Protein AF-A0A7W8QH84-F1 (afdb_monomer)

Sequence (103 aa):
MRIKKALGSLTVAVALTAGTFGAMGAAAPSAEAGLVCTASINGKTVTSVCKSFSGNSYKYVRAIASCRDGSKVYGPWVNGNTGRSKATCASGNAHAGDVQLRR

Foldseek 3Di:
DDDDDDDDDDDPPPPPPDDPPDDDDDDDDDPDQEWDWDWDFDWFKTKIQTDHGPPYPWQWKWKWFQFPVRDIFIFDIDGNHPDMTMTGDPDGTGPDMDMDTDD

Nearest PDB structures (foldseek):
  1orq-assembly1_B  TM=4.956E-01  e=5.788E-01  Mus musculus
  7ki6-assembly1_H  TM=4.599E-01  e=3.927E-01  Mus musculus
  3w2d-assembly1_H  TM=4.543E-01  e=6.834E-01  Mus musculus
  3ch8-assembly1_A  TM=4.188E-01  e=7.635E-01  Homo sapiens
  5gs0-assembly1_X  TM=4.297E-01  e=7.224E-01  Mus musculus

Secondary structure (DSSP, 8-state):
--------------------S-SSS-------SS-EEEEEEETTEEEEEEE--TT----EEEEEEEETTS-EEEPPPEETTT---EEE-SSS-EEEEEEEEE-

Solvent-accessible surface area (backbone atoms only — not comparable to full-atom values): 6222 Å² total; per-residue (Å²): 142,84,90,78,90,78,86,82,77,93,73,86,77,77,76,75,89,73,84,84,76,76,94,75,96,68,86,79,75,76,94,56,81,33,60,49,63,45,46,44,75,56,63,30,34,14,32,29,48,53,47,72,45,89,87,42,73,51,48,31,24,22,5,31,15,35,19,68,83,69,50,74,32,71,20,56,79,29,46,34,80,84,46,63,15,53,6,59,36,92,57,63,42,38,77,46,54,40,61,50,79,37,100

pLDDT: mean 71.08, std 20.38, range [37.19, 93.44]

Structure (mmCIF, N/CA/C/O backbone):
data_AF-A0A7W8QH84-F1
#
_entry.id   AF-A0A7W8QH84-F1
#
loop_
_atom_site.group_PDB
_atom_site.id
_atom_site.type_symbol
_atom_site.label_atom_id
_atom_site.label_alt_id
_atom_site.label_comp_id
_atom_site.label_asym_id
_atom_site.label_entity_id
_atom_site.label_seq_id
_atom_site.pdbx_PDB_ins_code
_atom_site.Cartn_x
_atom_site.Cartn_y
_atom_site.Cartn_z
_atom_site.occupancy
_atom_site.B_iso_or_equiv
_a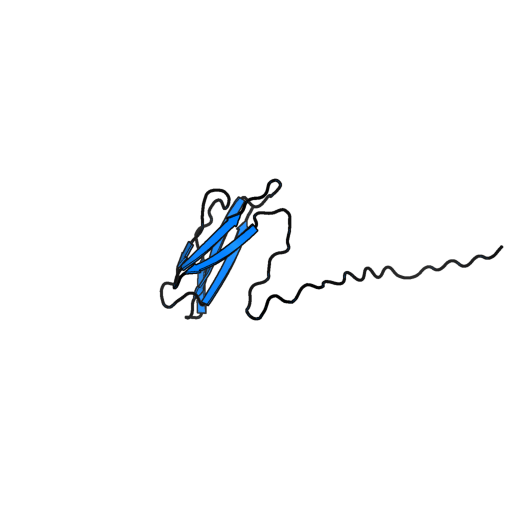tom_site.auth_seq_id
_atom_site.auth_comp_id
_atom_site.auth_asym_id
_atom_site.auth_atom_id
_atom_site.pdbx_PDB_model_num
ATOM 1 N N . MET A 1 1 ? -49.143 -44.312 7.458 1.00 42.44 1 MET A N 1
ATOM 2 C CA . MET A 1 1 ? -47.810 -44.936 7.286 1.00 42.44 1 MET A CA 1
ATOM 3 C C . MET A 1 1 ? -47.291 -44.696 5.874 1.00 42.44 1 MET A C 1
ATOM 5 O O . MET A 1 1 ? -47.804 -45.319 4.957 1.00 42.44 1 MET A O 1
ATOM 9 N N . ARG A 1 2 ? -46.287 -43.827 5.693 1.00 41.25 2 ARG A N 1
ATOM 10 C CA . ARG A 1 2 ? -45.326 -43.885 4.573 1.00 41.25 2 ARG A CA 1
ATOM 11 C C . ARG A 1 2 ? -43.995 -43.315 5.060 1.00 41.25 2 ARG A C 1
ATOM 13 O O . ARG A 1 2 ? -43.869 -42.121 5.292 1.00 41.25 2 ARG A O 1
ATOM 20 N N . ILE A 1 3 ? -43.037 -44.212 5.263 1.00 51.09 3 ILE A N 1
ATOM 21 C CA . ILE A 1 3 ? -41.634 -43.915 5.543 1.00 51.09 3 ILE A CA 1
ATOM 22 C C . ILE A 1 3 ? -40.953 -43.715 4.192 1.00 51.09 3 ILE A C 1
ATOM 24 O O . ILE A 1 3 ? -40.989 -44.630 3.373 1.00 51.09 3 ILE A O 1
ATOM 28 N N . LYS A 1 4 ? -40.290 -42.575 3.982 1.00 43.31 4 LYS A N 1
ATOM 29 C CA . LYS A 1 4 ? -39.130 -42.477 3.085 1.00 43.31 4 LYS A CA 1
ATOM 30 C C . LYS A 1 4 ? -38.113 -41.520 3.704 1.00 43.31 4 LYS A C 1
ATOM 32 O O . LYS A 1 4 ? -38.265 -40.306 3.637 1.00 43.31 4 LYS A O 1
ATOM 37 N N . LYS A 1 5 ? -37.096 -42.101 4.347 1.00 49.53 5 LYS A N 1
ATOM 38 C CA . LYS A 1 5 ? -35.832 -41.429 4.662 1.00 49.53 5 LYS A CA 1
ATOM 39 C C . LYS A 1 5 ? -35.144 -41.088 3.339 1.00 49.53 5 LYS A C 1
ATOM 41 O O . LYS A 1 5 ? -34.938 -41.987 2.529 1.00 49.53 5 LYS A O 1
ATOM 46 N N . ALA A 1 6 ? -34.756 -39.833 3.157 1.00 47.69 6 ALA A N 1
ATOM 47 C CA . ALA A 1 6 ? -33.763 -39.434 2.170 1.00 47.69 6 ALA A CA 1
ATOM 48 C C . ALA A 1 6 ? -32.563 -38.871 2.941 1.00 47.69 6 ALA A C 1
ATOM 50 O O . ALA A 1 6 ? -32.566 -37.723 3.375 1.00 47.69 6 ALA A O 1
ATOM 51 N N . LEU A 1 7 ? -31.574 -39.735 3.184 1.00 51.59 7 LEU A N 1
ATOM 52 C CA . LEU A 1 7 ? -30.193 -39.298 3.358 1.00 51.59 7 LEU A CA 1
ATOM 53 C C . LEU A 1 7 ? -29.694 -38.847 1.986 1.00 51.59 7 LEU A C 1
ATOM 55 O O . LEU A 1 7 ? -29.895 -39.568 1.010 1.00 51.59 7 LEU A O 1
ATOM 59 N N . GLY A 1 8 ? -28.983 -37.726 1.929 1.00 47.16 8 GLY A N 1
ATOM 60 C CA . GLY A 1 8 ? -28.159 -37.421 0.767 1.00 47.16 8 GLY A CA 1
ATOM 61 C C . GLY A 1 8 ? -27.892 -35.942 0.565 1.00 47.16 8 GLY A C 1
ATOM 62 O O . GLY A 1 8 ? -28.708 -35.248 -0.026 1.00 47.16 8 GLY A O 1
ATOM 63 N N . SER A 1 9 ? -26.684 -35.543 0.963 1.00 42.22 9 SER A N 1
ATOM 64 C CA . SER A 1 9 ? -25.884 -34.495 0.321 1.00 42.22 9 SER A CA 1
ATOM 65 C C . SER A 1 9 ? -26.103 -33.054 0.790 1.00 42.22 9 SER A C 1
ATOM 67 O O . SER A 1 9 ? -26.888 -32.284 0.246 1.00 42.22 9 SER A O 1
ATOM 69 N N . LEU A 1 10 ? -25.265 -32.667 1.760 1.00 51.91 10 L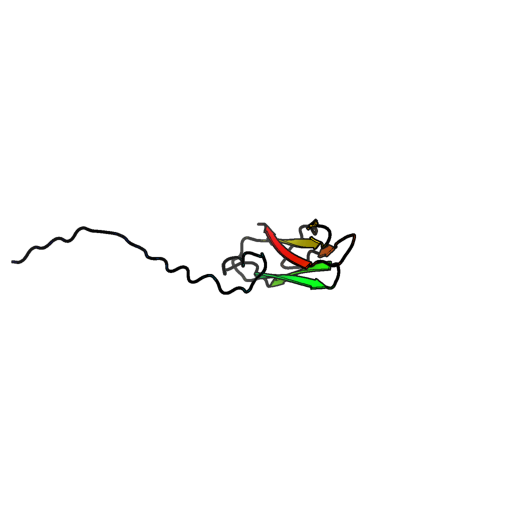EU A N 1
ATOM 70 C CA . LEU A 1 10 ? -24.742 -31.308 1.854 1.00 51.91 10 LEU A CA 1
ATOM 71 C C . LEU A 1 10 ? -24.098 -30.929 0.511 1.00 51.91 10 LEU A C 1
ATOM 73 O O . LEU A 1 10 ? -23.004 -31.385 0.192 1.00 51.91 10 LEU A O 1
ATOM 77 N N . THR A 1 11 ? -24.736 -30.040 -0.236 1.00 43.78 11 THR A N 1
ATOM 78 C CA . THR A 1 11 ? -24.050 -29.181 -1.203 1.00 43.78 11 THR A CA 1
ATOM 79 C C . THR A 1 11 ? -24.398 -27.749 -0.853 1.00 43.78 11 THR A C 1
ATOM 81 O O . THR A 1 11 ? -25.377 -27.183 -1.331 1.00 43.78 11 THR A O 1
ATOM 84 N N . VAL A 1 12 ? -23.588 -27.172 0.035 1.00 45.69 12 VAL A N 1
ATOM 85 C CA . VAL A 1 12 ? -23.498 -25.725 0.210 1.00 45.69 12 VAL A CA 1
ATOM 86 C C . VAL A 1 12 ? -22.845 -25.185 -1.062 1.00 45.69 12 VAL A C 1
ATOM 88 O O . VAL A 1 12 ? -21.626 -25.108 -1.178 1.00 45.69 12 VAL A O 1
ATOM 91 N N . ALA A 1 13 ? -23.670 -24.875 -2.059 1.00 41.06 13 ALA A N 1
ATOM 92 C CA . ALA A 1 13 ? -23.259 -24.082 -3.204 1.00 41.06 13 ALA A CA 1
ATOM 93 C C . ALA A 1 13 ? -23.174 -22.623 -2.742 1.00 41.06 13 ALA A C 1
ATOM 95 O O . ALA A 1 13 ? -24.108 -21.838 -2.896 1.00 41.06 13 ALA A O 1
ATOM 96 N N . VAL A 1 14 ? -22.049 -22.274 -2.115 1.00 42.69 14 VAL A N 1
ATOM 97 C CA . VAL A 1 14 ? -21.625 -20.882 -1.973 1.00 42.69 14 VAL A CA 1
ATOM 98 C C . VAL A 1 14 ? -21.320 -20.391 -3.385 1.00 42.69 14 VAL A C 1
ATOM 100 O O . VAL A 1 14 ? -20.242 -20.610 -3.935 1.00 42.69 14 VAL A O 1
ATOM 103 N N . ALA A 1 15 ? -22.329 -19.786 -4.007 1.00 39.75 15 ALA A N 1
ATOM 104 C CA . ALA A 1 15 ? -22.174 -19.017 -5.226 1.00 39.75 15 ALA A CA 1
ATOM 105 C C . ALA A 1 15 ? -21.362 -17.760 -4.879 1.00 39.75 15 ALA A C 1
ATOM 107 O O . ALA A 1 15 ? -21.901 -16.719 -4.511 1.00 39.75 15 ALA A O 1
ATOM 108 N N . LEU A 1 16 ? -20.038 -17.891 -4.949 1.00 38.81 16 LEU A N 1
ATOM 109 C CA . LEU A 1 16 ? -19.090 -16.784 -4.988 1.00 38.81 16 LEU A CA 1
ATOM 110 C C . LEU A 1 16 ? -19.288 -16.028 -6.305 1.00 38.81 16 LEU A C 1
ATOM 112 O O . LEU A 1 16 ? -18.543 -16.211 -7.263 1.00 38.81 16 LEU A O 1
ATOM 116 N N . THR A 1 17 ? -20.285 -15.150 -6.368 1.00 44.12 17 THR A N 1
ATOM 117 C CA . THR A 1 17 ? -20.290 -14.062 -7.351 1.00 44.12 17 THR A CA 1
ATOM 118 C C . THR A 1 17 ? -19.345 -12.972 -6.861 1.00 44.12 17 THR A C 1
ATOM 120 O O . THR A 1 17 ? -19.758 -11.925 -6.370 1.00 44.12 17 THR A O 1
ATOM 123 N N . ALA A 1 18 ? -18.050 -13.259 -6.966 1.00 43.19 18 ALA A N 1
ATOM 124 C CA . ALA A 1 18 ? -16.972 -12.290 -6.893 1.00 43.19 18 ALA A CA 1
ATOM 125 C C . ALA A 1 18 ? -16.288 -12.294 -8.259 1.00 43.19 18 ALA A C 1
ATOM 127 O O . ALA A 1 18 ? -15.710 -13.305 -8.648 1.00 43.19 18 ALA A O 1
ATOM 128 N N . GLY A 1 19 ? -16.361 -11.188 -9.002 1.00 40.62 19 GLY A N 1
ATOM 129 C CA . GLY A 1 19 ? -15.574 -11.097 -10.231 1.00 40.62 19 GLY A CA 1
ATOM 130 C C . GLY A 1 19 ? -16.067 -10.154 -11.312 1.00 40.62 19 GLY A C 1
ATOM 131 O O . GLY A 1 19 ? -16.056 -10.533 -12.474 1.00 40.62 19 GLY A O 1
ATOM 132 N N . THR A 1 20 ? -16.421 -8.915 -10.979 1.00 41.25 20 THR A N 1
ATOM 133 C CA . THR A 1 20 ? -16.268 -7.809 -11.940 1.00 41.25 20 THR A CA 1
ATOM 134 C C . THR A 1 20 ? -15.547 -6.650 -11.265 1.00 41.25 20 THR A C 1
ATOM 136 O O . THR A 1 20 ? -16.084 -5.557 -11.117 1.00 41.25 20 THR A O 1
ATOM 139 N N . PHE A 1 21 ? -14.309 -6.902 -10.840 1.00 45.28 21 PHE A N 1
ATOM 140 C CA . PHE A 1 21 ? -13.308 -5.844 -10.763 1.00 45.28 21 PHE A CA 1
ATOM 141 C C . PHE A 1 21 ? -12.522 -5.941 -12.062 1.00 45.28 21 PHE A C 1
ATOM 143 O O . PHE A 1 21 ? -11.820 -6.924 -12.301 1.00 45.28 21 PHE A O 1
ATOM 150 N N . GLY A 1 22 ? -12.766 -4.980 -12.951 1.00 37.19 22 GLY A N 1
ATOM 151 C CA . GLY A 1 22 ? -12.130 -4.910 -14.257 1.00 37.19 22 GLY A CA 1
ATOM 152 C C . GLY A 1 22 ? -10.616 -5.068 -14.150 1.00 37.19 22 GLY A C 1
ATOM 153 O O . GLY A 1 22 ? -9.987 -4.557 -13.228 1.00 37.19 22 GLY A O 1
ATOM 154 N N . ALA A 1 23 ? -10.079 -5.828 -15.100 1.00 40.06 23 ALA A N 1
ATOM 155 C CA . ALA A 1 23 ? -8.682 -5.933 -15.491 1.00 40.06 23 ALA A CA 1
ATOM 156 C C . ALA A 1 23 ? -7.722 -4.932 -14.814 1.00 40.06 23 ALA A C 1
ATOM 158 O O . ALA A 1 23 ? -7.573 -3.802 -15.267 1.00 40.06 23 ALA A O 1
ATOM 159 N N . MET A 1 24 ? -7.052 -5.382 -13.748 1.00 37.28 24 MET A N 1
ATOM 160 C CA . MET A 1 24 ? -5.587 -5.485 -13.617 1.00 37.28 24 MET A CA 1
ATOM 161 C C . MET A 1 24 ? -5.203 -5.678 -12.135 1.00 37.28 24 MET A C 1
ATOM 163 O O . MET A 1 24 ? -4.973 -4.729 -11.398 1.00 37.28 24 MET A O 1
ATOM 167 N N . GLY A 1 25 ? -5.097 -6.942 -11.707 1.00 38.41 25 GLY A N 1
ATOM 168 C CA . GLY A 1 25 ? -4.045 -7.379 -10.778 1.00 38.41 25 GLY A CA 1
ATOM 169 C C . GLY A 1 25 ? -4.034 -6.896 -9.320 1.00 38.41 25 GLY A C 1
ATOM 170 O O . GLY A 1 25 ? -2.948 -6.848 -8.750 1.00 38.41 25 GLY A O 1
ATOM 171 N N . ALA A 1 26 ? -5.169 -6.598 -8.687 1.00 40.50 26 ALA A N 1
ATOM 172 C CA . ALA A 1 26 ? -5.236 -6.446 -7.229 1.00 40.50 26 ALA A CA 1
ATOM 173 C C . ALA A 1 26 ? -6.474 -7.172 -6.691 1.00 40.50 26 ALA A C 1
ATOM 175 O O . ALA A 1 26 ? -7.603 -6.853 -7.061 1.00 40.50 26 ALA A O 1
ATOM 176 N N . ALA A 1 27 ? -6.258 -8.192 -5.860 1.00 37.72 27 ALA A N 1
ATOM 177 C CA . ALA A 1 27 ? -7.329 -8.872 -5.148 1.00 37.72 27 ALA A CA 1
ATOM 178 C C . ALA A 1 27 ? -8.053 -7.840 -4.274 1.00 37.72 27 ALA A C 1
ATOM 180 O O . ALA A 1 27 ? -7.458 -7.302 -3.346 1.00 37.72 27 ALA A O 1
ATOM 181 N N . ALA A 1 28 ? -9.315 -7.535 -4.581 1.00 39.34 28 ALA A N 1
ATOM 182 C CA . ALA A 1 28 ? -10.144 -6.724 -3.701 1.00 39.34 28 ALA A CA 1
ATOM 183 C C . ALA A 1 28 ? -10.290 -7.483 -2.368 1.00 39.34 28 ALA A C 1
ATOM 185 O O . ALA A 1 28 ? -10.817 -8.600 -2.386 1.00 39.34 28 ALA A O 1
ATOM 186 N N . PRO A 1 29 ? -9.794 -6.952 -1.233 1.00 44.09 29 PRO A N 1
ATOM 187 C CA . PRO A 1 29 ? -9.965 -7.632 0.036 1.00 44.09 29 PRO A CA 1
ATOM 188 C C . PRO A 1 29 ? -11.456 -7.689 0.372 1.00 44.09 29 PRO A C 1
ATOM 190 O O . PRO A 1 29 ? -12.202 -6.730 0.159 1.00 44.09 29 PRO A O 1
ATOM 193 N N . SER A 1 30 ? -11.871 -8.857 0.854 1.00 46.00 30 SER A N 1
ATOM 194 C CA . SER A 1 30 ? -13.197 -9.159 1.376 1.00 46.00 30 SER A CA 1
ATOM 195 C C . SER A 1 30 ? -13.710 -8.009 2.245 1.00 46.00 30 SER A C 1
ATOM 197 O O . SER A 1 30 ? -12.982 -7.498 3.092 1.00 46.00 30 SER A O 1
ATOM 199 N N . ALA A 1 31 ? -14.961 -7.591 2.040 1.00 47.62 31 ALA A N 1
ATOM 200 C CA . ALA A 1 31 ? -15.627 -6.607 2.888 1.00 47.62 31 ALA A CA 1
ATOM 201 C C . ALA A 1 31 ? -15.892 -7.215 4.278 1.00 47.62 31 ALA A C 1
ATOM 203 O O . ALA A 1 31 ? -16.983 -7.683 4.590 1.00 47.62 31 ALA A O 1
ATOM 204 N N . GLU A 1 32 ? -14.848 -7.259 5.092 1.00 45.25 32 GLU A N 1
ATOM 205 C CA . GLU A 1 32 ? -14.869 -7.582 6.509 1.00 45.25 32 GLU A CA 1
ATOM 206 C C . GLU A 1 32 ? -15.103 -6.270 7.274 1.00 45.25 32 GLU A C 1
ATOM 208 O O . GLU A 1 32 ? -14.615 -5.215 6.862 1.00 45.25 32 GLU A O 1
ATOM 213 N N . ALA A 1 33 ? -15.827 -6.300 8.397 1.00 49.12 33 ALA A N 1
ATOM 214 C CA . ALA A 1 33 ? -15.821 -5.175 9.333 1.00 49.12 33 ALA A CA 1
ATOM 215 C C . ALA A 1 33 ? -14.365 -4.950 9.790 1.00 49.12 33 ALA A C 1
ATOM 217 O O . ALA A 1 33 ? -13.812 -5.717 10.574 1.00 49.12 33 ALA A O 1
ATOM 218 N N . GLY A 1 34 ? -13.712 -3.950 9.203 1.00 59.81 34 GLY A N 1
ATOM 219 C CA . GLY A 1 34 ? -12.258 -3.863 9.139 1.00 59.81 34 GLY A CA 1
ATOM 220 C C . GLY A 1 34 ? -11.802 -2.487 8.665 1.00 59.81 34 GLY A C 1
ATOM 221 O O . GLY A 1 34 ? -12.606 -1.674 8.209 1.00 59.81 34 GLY A O 1
ATOM 222 N N . LEU A 1 35 ? -10.507 -2.194 8.798 1.00 65.25 35 LEU A N 1
ATOM 223 C CA . LEU A 1 35 ? -9.920 -0.981 8.232 1.00 65.25 35 LEU A CA 1
ATOM 224 C C . LEU A 1 35 ? -10.093 -1.030 6.704 1.00 65.25 35 LEU A C 1
ATOM 226 O O . LEU A 1 35 ? -9.421 -1.815 6.037 1.00 65.25 35 LEU A O 1
ATOM 230 N N . VAL A 1 36 ? -10.981 -0.212 6.139 1.00 74.31 36 VAL A N 1
ATOM 231 C CA . VAL A 1 36 ? -11.159 -0.169 4.683 1.00 74.31 36 VAL A CA 1
ATOM 232 C C . VAL A 1 36 ? -10.099 0.759 4.131 1.00 74.31 36 VAL A C 1
ATOM 234 O O . VAL A 1 36 ? -10.147 1.968 4.364 1.00 74.31 36 VAL A O 1
ATOM 237 N N . CYS A 1 37 ? -9.133 0.197 3.416 1.00 79.62 37 CYS A N 1
ATOM 238 C CA . CYS A 1 37 ? -8.060 0.965 2.812 1.00 79.62 37 CYS A CA 1
ATOM 239 C C . CYS A 1 37 ? -8.041 0.816 1.301 1.00 79.62 37 CYS A C 1
ATOM 241 O O . CYS A 1 37 ? -8.148 -0.280 0.763 1.00 79.62 37 CYS A O 1
ATOM 243 N N . THR A 1 38 ? -7.811 1.937 0.634 1.00 84.56 38 THR A N 1
ATOM 244 C CA . THR A 1 38 ? -7.584 2.023 -0.803 1.00 84.56 38 THR A CA 1
ATOM 245 C C . THR A 1 38 ? -6.199 2.600 -1.053 1.00 84.56 38 THR A C 1
ATOM 247 O O . THR A 1 38 ? -5.750 3.507 -0.347 1.00 84.56 38 THR A O 1
ATOM 250 N N . ALA A 1 39 ? -5.516 2.093 -2.076 1.00 86.88 39 ALA A N 1
ATOM 251 C CA . ALA A 1 39 ? -4.321 2.726 -2.607 1.00 86.88 39 ALA A CA 1
ATOM 252 C C . ALA A 1 39 ? -4.717 3.878 -3.539 1.00 86.88 39 ALA A C 1
ATOM 254 O O . ALA A 1 39 ? -5.518 3.710 -4.453 1.00 86.88 39 ALA A O 1
ATOM 255 N N . SER A 1 40 ? -4.135 5.052 -3.323 1.00 89.25 40 SER A N 1
ATOM 256 C CA . SER A 1 40 ? -4.256 6.204 -4.213 1.00 89.25 40 SER A CA 1
ATOM 257 C C . SER A 1 40 ? -2.919 6.440 -4.903 1.00 89.25 40 SER A C 1
ATOM 259 O O . SER A 1 40 ? -1.895 6.580 -4.231 1.00 89.25 40 SER A O 1
ATOM 261 N N . ILE A 1 41 ? -2.922 6.462 -6.234 1.00 90.25 41 ILE A N 1
ATOM 262 C CA . ILE A 1 41 ? -1.721 6.644 -7.052 1.00 90.25 41 ILE A CA 1
ATOM 263 C C . ILE A 1 41 ? -1.657 8.098 -7.521 1.00 90.25 41 ILE A C 1
ATOM 265 O O . ILE A 1 41 ? -2.607 8.614 -8.105 1.00 90.25 41 ILE A O 1
ATOM 269 N N . ASN A 1 42 ? -0.524 8.756 -7.291 1.00 89.44 42 ASN A N 1
ATOM 270 C CA . ASN A 1 42 ? -0.237 10.099 -7.776 1.00 89.44 42 ASN A CA 1
ATOM 271 C C . ASN A 1 42 ? 1.171 10.129 -8.390 1.00 89.44 42 ASN A C 1
ATOM 273 O O . ASN A 1 42 ? 2.183 10.248 -7.692 1.00 89.44 42 ASN A O 1
ATOM 277 N N . GLY A 1 43 ? 1.232 9.937 -9.710 1.00 89.88 43 GLY A N 1
ATOM 278 C CA . GLY A 1 43 ? 2.485 9.844 -10.459 1.00 89.88 43 GLY A CA 1
ATOM 279 C C . GLY A 1 43 ? 3.358 8.686 -9.969 1.00 89.88 43 GLY A C 1
ATOM 280 O O . GLY A 1 43 ? 3.047 7.519 -10.191 1.00 89.88 43 GLY A O 1
ATOM 281 N N . LYS A 1 44 ? 4.462 9.008 -9.289 1.00 92.56 44 LYS A N 1
ATOM 282 C CA . LYS A 1 44 ? 5.417 8.026 -8.742 1.00 92.56 44 LYS A CA 1
ATOM 283 C C . LYS A 1 44 ? 5.055 7.511 -7.349 1.00 92.56 44 LYS A C 1
ATOM 285 O O . LYS A 1 44 ? 5.701 6.589 -6.861 1.00 92.56 44 LYS A O 1
ATOM 290 N N . THR A 1 45 ? 4.070 8.119 -6.691 1.00 89.62 45 THR A N 1
ATOM 291 C CA . THR A 1 45 ? 3.762 7.861 -5.279 1.00 89.62 45 THR A CA 1
ATOM 292 C C . THR A 1 45 ? 2.445 7.116 -5.139 1.00 89.62 45 THR A C 1
ATOM 294 O O . THR A 1 45 ? 1.440 7.514 -5.719 1.00 89.62 45 THR A O 1
ATOM 297 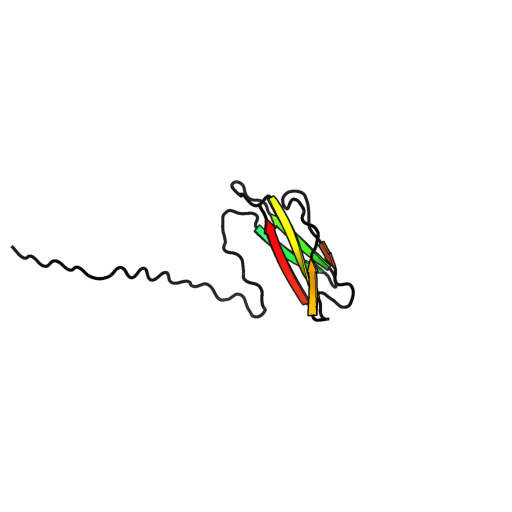N N . VAL A 1 46 ? 2.429 6.080 -4.307 1.00 89.62 46 VAL A N 1
ATOM 298 C CA . VAL A 1 46 ? 1.222 5.390 -3.852 1.00 89.62 46 VAL A CA 1
ATOM 299 C C . VAL A 1 46 ? 1.008 5.697 -2.378 1.00 89.62 46 VAL A C 1
ATOM 301 O O . VAL A 1 46 ? 1.921 5.566 -1.566 1.00 89.62 46 VAL A O 1
ATOM 304 N N . THR A 1 47 ? -0.203 6.114 -2.023 1.00 89.81 47 THR A N 1
ATOM 305 C CA . THR A 1 47 ? -0.593 6.447 -0.650 1.00 89.81 47 THR A CA 1
ATOM 306 C C . THR A 1 47 ? -1.725 5.542 -0.189 1.00 89.81 47 THR A C 1
ATOM 308 O O . THR A 1 47 ? -2.690 5.336 -0.918 1.00 89.81 47 THR A O 1
ATOM 311 N N . SER A 1 48 ? -1.637 5.036 1.037 1.00 85.44 48 SER A N 1
ATOM 312 C CA . SER A 1 48 ? -2.750 4.335 1.687 1.00 85.44 48 SER A CA 1
ATOM 313 C C . SER A 1 48 ? -3.768 5.349 2.211 1.00 85.44 48 SER A C 1
ATOM 315 O O . SER A 1 48 ? -3.432 6.265 2.965 1.00 85.44 48 SER A O 1
ATOM 317 N N . VAL A 1 49 ? -5.016 5.204 1.782 1.00 84.62 49 VAL A N 1
ATOM 318 C CA . VAL A 1 49 ? -6.149 6.008 2.232 1.00 84.62 49 VAL A CA 1
ATOM 319 C C . VAL A 1 49 ? -7.096 5.070 2.950 1.00 84.62 49 VAL A C 1
ATOM 321 O O . VAL A 1 49 ? -7.756 4.250 2.321 1.00 84.62 49 VAL A O 1
ATOM 324 N N . CYS A 1 50 ? -7.117 5.173 4.273 1.00 81.38 50 CYS A N 1
ATOM 325 C CA . CYS A 1 50 ? -7.871 4.277 5.130 1.00 81.38 50 CYS A CA 1
ATOM 326 C C . CYS A 1 50 ? -9.030 5.004 5.795 1.00 81.38 50 CYS A C 1
ATOM 328 O O . CYS A 1 50 ? -8.897 6.149 6.234 1.00 81.38 50 CYS A O 1
ATOM 330 N N . LYS A 1 51 ? -10.160 4.311 5.896 1.00 78.00 51 LYS A N 1
ATOM 331 C CA . LYS A 1 51 ? -11.287 4.692 6.730 1.00 78.00 51 LYS A CA 1
ATOM 332 C C . LYS A 1 51 ? -11.454 3.623 7.794 1.00 78.00 51 LYS A C 1
ATOM 334 O O . LYS A 1 51 ? -11.599 2.439 7.493 1.00 78.00 51 LYS A O 1
ATOM 339 N N . SER A 1 52 ? -11.363 4.054 9.043 1.00 68.75 52 SER A N 1
ATOM 340 C CA . SER A 1 52 ? -11.503 3.157 10.175 1.00 68.75 52 SER A CA 1
ATOM 341 C C . SER A 1 52 ? -12.964 2.943 10.517 1.00 68.75 52 SER A C 1
ATOM 343 O O . SER A 1 52 ? -13.759 3.884 10.510 1.00 68.75 52 SER A O 1
ATOM 345 N N . PHE A 1 53 ? -13.287 1.697 10.830 1.00 66.75 53 PHE A N 1
ATOM 346 C CA . PHE A 1 53 ? -14.588 1.270 11.310 1.00 66.75 53 PHE A CA 1
ATOM 347 C C . PHE A 1 53 ? -14.396 0.596 12.674 1.00 66.75 53 PHE A C 1
ATOM 349 O O . PHE A 1 53 ? -13.393 -0.084 12.908 1.00 66.75 53 PHE A O 1
ATOM 356 N N . SER A 1 54 ? -15.333 0.831 13.596 1.00 53.38 54 SER A N 1
ATOM 357 C CA . SER A 1 54 ? -15.298 0.248 14.943 1.00 53.38 54 SER A CA 1
ATOM 358 C C . SER A 1 54 ? -15.422 -1.281 14.875 1.00 53.38 54 SER A C 1
ATOM 360 O O . SER A 1 54 ? -16.213 -1.789 14.084 1.00 53.38 54 SER A O 1
ATOM 362 N N . GLY A 1 55 ? -14.650 -2.007 15.696 1.00 59.16 55 GLY A N 1
ATOM 363 C CA . GLY A 1 55 ? -14.666 -3.481 15.762 1.00 59.16 55 GLY A CA 1
ATOM 364 C C . GLY A 1 55 ? -13.527 -4.207 15.028 1.00 59.16 55 GLY A C 1
ATOM 365 O O . GLY A 1 55 ? -13.561 -5.425 14.895 1.00 59.16 55 GLY A O 1
ATOM 366 N N . ASN A 1 56 ? -12.507 -3.486 14.566 1.00 67.06 56 ASN A N 1
ATOM 367 C CA . ASN A 1 56 ? -11.424 -4.024 13.743 1.00 67.06 56 ASN A CA 1
ATOM 368 C C . ASN A 1 56 ? -10.146 -4.387 14.547 1.00 67.06 56 ASN A C 1
ATOM 370 O O . ASN A 1 56 ? -9.714 -3.623 15.407 1.00 67.06 56 ASN A O 1
ATOM 374 N N . SER A 1 57 ? -9.489 -5.511 14.215 1.00 65.62 57 SER A N 1
ATOM 375 C CA . SER A 1 57 ? -8.186 -5.922 14.780 1.00 65.62 57 SER A CA 1
ATOM 376 C C . SER A 1 57 ? -6.952 -5.353 14.056 1.00 65.62 57 SER A C 1
ATOM 378 O O . SER A 1 57 ? -5.852 -5.446 14.586 1.00 65.62 57 SER A O 1
ATOM 380 N N . TYR A 1 58 ? -7.093 -4.818 12.840 1.00 72.88 58 TYR A N 1
ATOM 381 C CA . TYR A 1 58 ? -6.016 -4.260 12.015 1.00 72.88 58 TYR A CA 1
ATOM 382 C C . TYR A 1 58 ? -5.707 -2.808 12.397 1.00 72.88 58 TYR A C 1
ATOM 384 O O . TYR A 1 58 ? -6.493 -1.906 12.107 1.00 72.88 58 TYR A O 1
ATOM 392 N N . LYS A 1 59 ? -4.549 -2.564 13.016 1.00 79.31 59 LYS A N 1
ATOM 393 C CA . LYS A 1 59 ? -4.121 -1.227 13.458 1.00 79.31 59 LYS A CA 1
ATOM 394 C C . LYS A 1 59 ? -3.136 -0.564 12.497 1.00 79.31 59 LYS A C 1
ATOM 396 O O . LYS A 1 59 ? -3.103 0.663 12.396 1.00 79.31 59 LYS A O 1
ATOM 401 N N . TYR A 1 60 ? -2.345 -1.358 11.780 1.00 85.94 60 TYR A N 1
ATOM 402 C CA . TYR A 1 60 ? -1.245 -0.876 10.955 1.00 85.94 60 TYR A CA 1
ATOM 403 C C . TYR A 1 60 ? -1.484 -1.124 9.471 1.00 85.94 60 TYR A C 1
ATOM 405 O O . TYR A 1 60 ? -2.029 -2.151 9.075 1.00 85.94 60 TYR A O 1
ATOM 413 N N . VAL A 1 61 ? -1.031 -0.191 8.641 1.00 88.00 61 VAL A N 1
ATOM 414 C CA . VAL A 1 61 ? -1.131 -0.265 7.182 1.00 88.00 61 VAL A CA 1
ATOM 415 C C . VAL A 1 61 ? 0.166 0.136 6.518 1.00 88.00 61 VAL A C 1
ATOM 417 O O . VAL A 1 61 ? 0.899 0.979 7.041 1.00 88.00 61 VAL A O 1
ATOM 420 N N . ARG A 1 62 ? 0.428 -0.424 5.339 1.00 90.81 62 ARG A N 1
ATOM 421 C CA . ARG A 1 62 ? 1.464 0.084 4.442 1.00 90.81 62 ARG A CA 1
ATOM 422 C C . ARG A 1 62 ? 0.985 0.154 3.001 1.00 90.81 62 ARG A C 1
ATOM 424 O O . ARG A 1 62 ? 0.287 -0.743 2.537 1.00 90.81 62 ARG A O 1
ATOM 431 N N . ALA A 1 63 ? 1.386 1.209 2.300 1.00 90.50 63 ALA A N 1
ATOM 432 C CA . ALA A 1 63 ? 1.201 1.314 0.860 1.00 90.50 63 ALA A CA 1
ATOM 433 C C . ALA A 1 63 ? 2.251 0.463 0.142 1.00 90.50 63 ALA A C 1
ATOM 435 O O . ALA A 1 63 ? 3.396 0.373 0.588 1.00 90.50 63 ALA A O 1
ATOM 436 N N . ILE A 1 64 ? 1.869 -0.130 -0.979 1.00 90.75 64 ILE A N 1
ATOM 437 C CA . ILE A 1 64 ? 2.762 -0.871 -1.862 1.00 90.75 64 ILE A CA 1
ATOM 438 C C . ILE A 1 64 ? 2.627 -0.250 -3.24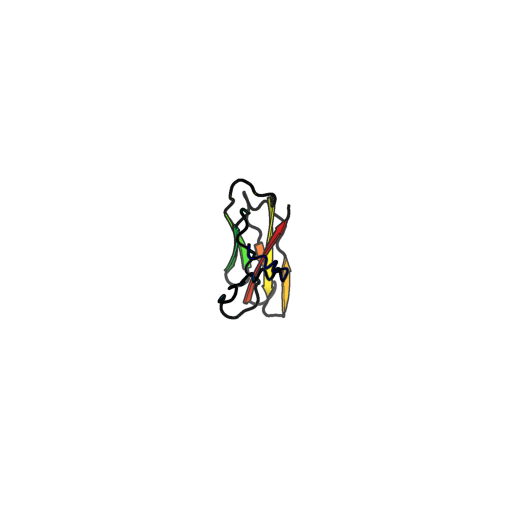7 1.00 90.75 64 ILE A C 1
ATOM 440 O O . ILE A 1 64 ? 1.531 -0.190 -3.797 1.00 90.75 64 ILE A O 1
ATOM 444 N N . ALA A 1 65 ? 3.732 0.230 -3.806 1.00 91.31 65 ALA A N 1
ATOM 445 C CA . ALA A 1 65 ? 3.788 0.748 -5.164 1.00 91.31 65 ALA A CA 1
ATOM 446 C C . ALA A 1 65 ? 4.396 -0.303 -6.092 1.00 91.31 65 ALA A C 1
ATOM 448 O O . ALA A 1 65 ? 5.490 -0.797 -5.824 1.00 91.31 65 ALA A O 1
ATOM 449 N N . SER A 1 66 ? 3.710 -0.611 -7.192 1.00 91.75 66 SER A N 1
ATOM 450 C CA . SER A 1 66 ? 4.288 -1.372 -8.302 1.00 91.75 66 SER A CA 1
ATOM 451 C C . SER A 1 66 ? 4.790 -0.385 -9.352 1.00 91.75 66 SER A C 1
ATOM 453 O O . SER A 1 66 ? 4.014 0.352 -9.971 1.00 91.75 66 SER A O 1
ATOM 455 N N . CYS A 1 67 ? 6.107 -0.330 -9.510 1.00 89.06 67 CYS A N 1
ATOM 456 C CA . CYS A 1 67 ? 6.803 0.628 -10.357 1.00 89.06 67 CYS A CA 1
ATOM 457 C C . CYS A 1 67 ? 6.918 0.112 -11.789 1.00 89.06 67 CYS A C 1
ATOM 459 O O . CYS A 1 67 ? 6.884 -1.091 -12.037 1.00 89.06 67 CYS A O 1
ATOM 461 N N . ARG A 1 68 ? 6.999 1.024 -12.763 1.00 85.75 68 ARG A N 1
ATOM 462 C CA . ARG A 1 68 ? 7.069 0.658 -14.190 1.00 85.75 68 ARG A CA 1
ATOM 463 C C . ARG A 1 68 ? 8.311 -0.151 -14.571 1.00 85.75 68 ARG A C 1
ATOM 465 O O . ARG A 1 68 ? 8.263 -0.854 -15.570 1.00 85.75 68 ARG A O 1
ATOM 472 N N . ASP A 1 69 ? 9.387 -0.055 -13.796 1.00 84.06 69 ASP A N 1
ATOM 473 C CA . ASP A 1 69 ? 10.587 -0.881 -13.968 1.00 84.06 69 ASP A CA 1
ATOM 474 C C . ASP A 1 69 ? 10.393 -2.334 -13.480 1.00 84.06 69 ASP A C 1
ATOM 476 O O . ASP A 1 69 ? 11.273 -3.167 -13.660 1.00 84.06 69 ASP A O 1
ATOM 480 N N . GLY A 1 70 ? 9.237 -2.647 -12.881 1.00 83.31 70 GLY A N 1
ATOM 481 C CA . GLY A 1 70 ? 8.912 -3.959 -12.322 1.00 83.31 70 GLY A CA 1
ATOM 482 C C . GLY A 1 70 ? 9.186 -4.079 -10.820 1.00 83.31 70 GLY A C 1
ATOM 483 O O . GLY A 1 70 ? 8.697 -5.018 -10.191 1.00 83.31 70 GLY A O 1
ATOM 484 N N . SER A 1 71 ? 9.900 -3.125 -10.212 1.00 85.94 71 SER A N 1
ATOM 485 C CA . SER A 1 71 ? 10.146 -3.124 -8.768 1.00 85.94 71 SER A CA 1
ATOM 486 C C . SER A 1 71 ? 8.879 -2.881 -7.950 1.00 85.94 71 SER A C 1
ATOM 488 O O . SER A 1 71 ? 7.983 -2.124 -8.334 1.00 85.94 71 SER A O 1
ATOM 490 N N . LYS A 1 72 ? 8.841 -3.478 -6.755 1.00 89.81 72 LYS A N 1
ATOM 491 C CA . LYS A 1 72 ? 7.844 -3.170 -5.726 1.00 89.81 72 LYS A CA 1
ATOM 492 C C . LYS A 1 72 ? 8.485 -2.353 -4.616 1.00 89.81 72 LYS A C 1
ATOM 494 O O . LYS A 1 72 ? 9.433 -2.809 -3.981 1.00 89.81 72 LYS A O 1
ATOM 499 N N . VAL A 1 73 ? 7.937 -1.172 -4.357 1.00 91.56 73 VAL A N 1
ATOM 500 C CA . VAL A 1 73 ? 8.354 -0.321 -3.240 1.00 91.56 73 VAL A CA 1
ATOM 501 C C . VAL A 1 73 ? 7.321 -0.414 -2.132 1.00 91.56 73 VAL A C 1
ATOM 503 O O . VAL A 1 73 ? 6.118 -0.323 -2.372 1.00 91.56 73 VAL A O 1
ATOM 506 N N . TYR A 1 74 ? 7.800 -0.570 -0.905 1.00 92.00 74 TYR A N 1
ATOM 507 C CA . TYR A 1 74 ? 6.962 -0.675 0.280 1.00 92.00 74 TYR A CA 1
ATOM 508 C C . TYR A 1 74 ? 7.094 0.598 1.101 1.00 92.00 74 TYR A C 1
ATOM 510 O O .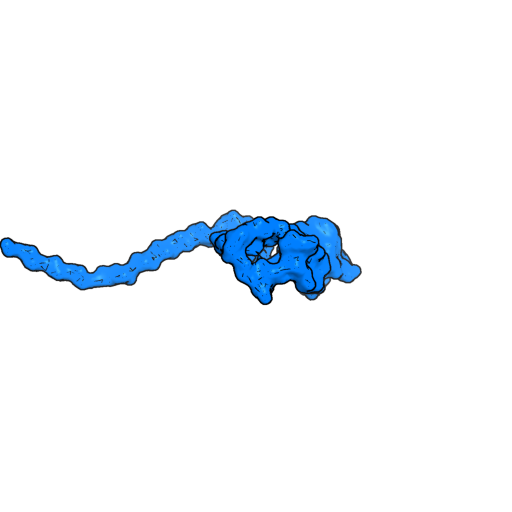 TYR A 1 74 ? 8.197 1.023 1.440 1.00 92.00 74 TYR A O 1
ATOM 518 N N . GLY A 1 75 ? 5.956 1.191 1.434 1.00 91.06 75 GLY A N 1
ATOM 519 C CA . GLY A 1 75 ? 5.892 2.270 2.398 1.00 91.06 75 GLY A CA 1
ATOM 520 C 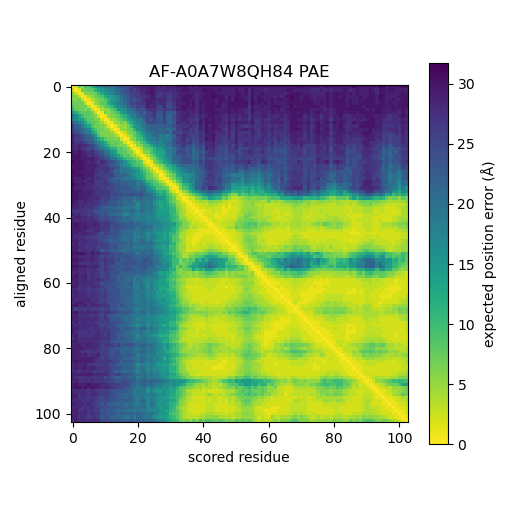C . GLY A 1 75 ? 6.095 1.756 3.825 1.00 91.06 75 GLY A C 1
ATOM 521 O O . GLY A 1 75 ? 6.005 0.548 4.084 1.00 91.06 75 GLY A O 1
ATOM 522 N N . PRO A 1 76 ? 6.335 2.663 4.784 1.00 93.44 76 PRO A N 1
ATOM 523 C CA . PRO A 1 76 ? 6.444 2.295 6.188 1.00 93.44 76 PRO A CA 1
ATOM 524 C C . PRO A 1 76 ? 5.106 1.774 6.720 1.00 93.44 76 PRO A C 1
ATOM 526 O O . PRO A 1 76 ? 4.039 2.199 6.270 1.00 93.44 76 PRO A O 1
ATOM 529 N N . TRP A 1 77 ? 5.157 0.8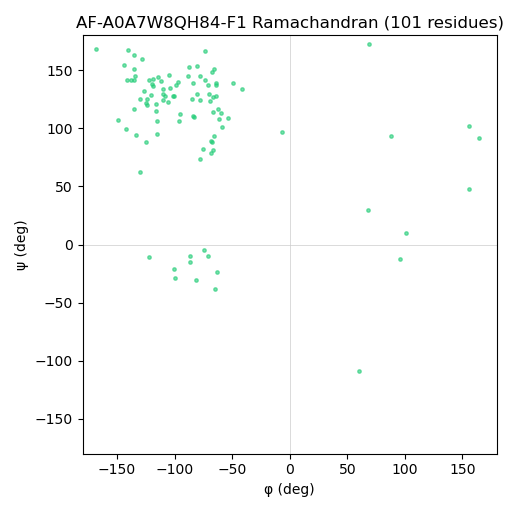88 7.713 1.00 90.25 77 TRP A N 1
ATOM 530 C CA . TRP A 1 77 ? 3.974 0.560 8.504 1.00 90.25 77 TRP A CA 1
ATOM 531 C C . TRP A 1 77 ? 3.590 1.766 9.357 1.00 90.25 77 TRP A C 1
ATOM 533 O O . TRP A 1 77 ? 4.397 2.253 10.146 1.00 90.25 77 TRP A O 1
ATOM 543 N N . VAL A 1 78 ? 2.358 2.240 9.214 1.00 88.81 78 VAL A N 1
ATOM 544 C CA . VAL A 1 78 ? 1.813 3.343 10.015 1.00 88.81 78 VAL A CA 1
ATOM 545 C C . VAL A 1 78 ? 0.484 2.937 10.620 1.00 88.81 78 VAL A C 1
ATOM 547 O O . VAL A 1 78 ? -0.169 2.029 10.116 1.00 88.81 78 VAL A O 1
ATOM 550 N N . ASN A 1 79 ? 0.054 3.617 11.679 1.00 86.75 79 ASN A N 1
ATOM 551 C CA . ASN A 1 79 ? -1.298 3.433 12.188 1.00 86.75 79 ASN A CA 1
ATOM 552 C C . ASN A 1 79 ? -2.303 3.958 11.149 1.00 86.75 79 ASN A C 1
ATOM 554 O O . ASN A 1 79 ? -2.338 5.158 10.886 1.00 86.75 79 ASN A O 1
ATOM 558 N N . GLY A 1 80 ? -3.111 3.077 10.560 1.00 80.75 80 GLY A N 1
ATOM 559 C CA . GLY A 1 80 ? -4.037 3.453 9.486 1.00 80.75 80 GLY A CA 1
ATOM 560 C C . GLY A 1 80 ? -5.230 4.295 9.951 1.00 80.75 80 GLY A C 1
ATOM 561 O O . GLY A 1 80 ? -5.952 4.842 9.125 1.00 80.75 80 GLY A O 1
ATOM 562 N N . ASN A 1 81 ? -5.421 4.434 11.267 1.00 79.12 81 ASN A N 1
ATOM 563 C CA . ASN A 1 81 ? -6.434 5.303 11.860 1.00 79.12 81 ASN A CA 1
ATOM 564 C C . ASN A 1 81 ? -5.985 6.772 11.928 1.00 79.12 81 ASN A C 1
ATOM 566 O O . ASN A 1 81 ? -6.818 7.671 11.893 1.00 79.12 81 ASN A O 1
ATOM 570 N N . THR A 1 82 ? -4.679 7.018 12.063 1.00 79.50 82 THR A N 1
ATOM 571 C CA . THR A 1 82 ? -4.120 8.362 12.303 1.00 79.50 82 THR A CA 1
ATOM 572 C C . THR A 1 82 ? -3.110 8.805 11.248 1.00 79.50 82 THR A C 1
ATOM 574 O O . THR A 1 82 ? -2.731 9.973 11.220 1.00 79.50 82 THR A O 1
ATOM 577 N N . GLY A 1 83 ? -2.668 7.903 10.372 1.00 84.56 83 GLY A N 1
ATOM 578 C CA . GLY A 1 83 ? -1.616 8.156 9.399 1.00 84.56 83 GLY A CA 1
ATOM 579 C C . GLY A 1 83 ? -1.888 7.530 8.037 1.00 84.56 83 GLY A C 1
ATOM 580 O O . GLY A 1 83 ? -2.766 6.689 7.860 1.00 84.56 83 GLY A O 1
ATOM 581 N N . ARG A 1 84 ? -1.090 7.959 7.056 1.00 87.00 84 ARG A N 1
ATOM 582 C CA . ARG A 1 84 ? -1.094 7.428 5.690 1.00 87.00 84 ARG A CA 1
ATOM 583 C C . ARG A 1 84 ? 0.307 6.961 5.336 1.00 87.00 84 ARG A C 1
ATOM 585 O O . ARG A 1 84 ? 1.244 7.756 5.338 1.00 87.00 84 ARG A O 1
ATOM 592 N N . SER A 1 85 ? 0.448 5.678 5.028 1.00 91.44 85 SER A N 1
ATOM 593 C CA . SER A 1 85 ? 1.690 5.131 4.489 1.00 91.44 85 SER A CA 1
ATOM 594 C C . SER A 1 85 ? 1.857 5.565 3.038 1.00 91.44 85 SER A C 1
ATOM 596 O O . SER A 1 85 ? 0.868 5.613 2.299 1.00 91.44 85 SER A O 1
ATOM 598 N N . LYS A 1 86 ? 3.096 5.867 2.647 1.00 93.38 86 LYS A N 1
ATOM 599 C CA . LYS A 1 86 ? 3.480 6.296 1.301 1.00 93.38 86 LYS A CA 1
ATOM 600 C C . LYS A 1 86 ? 4.609 5.416 0.778 1.00 93.38 86 LYS A C 1
ATOM 602 O O . LYS A 1 86 ? 5.590 5.207 1.485 1.00 93.38 86 LYS A O 1
ATOM 607 N N . ALA A 1 87 ? 4.469 4.939 -0.451 1.00 92.69 87 ALA A N 1
ATOM 608 C CA . ALA A 1 87 ? 5.487 4.210 -1.196 1.00 92.69 87 ALA A CA 1
ATOM 609 C C . ALA A 1 87 ? 5.792 4.974 -2.486 1.00 92.69 87 ALA A C 1
ATOM 611 O O . ALA A 1 87 ? 4.865 5.303 -3.225 1.00 92.69 87 ALA A O 1
ATOM 612 N N . THR A 1 88 ? 7.063 5.253 -2.768 1.00 93.25 88 THR A N 1
ATOM 613 C CA . THR A 1 88 ? 7.453 6.069 -3.928 1.00 93.25 88 THR A CA 1
ATOM 614 C C . THR A 1 88 ? 8.422 5.312 -4.818 1.00 93.25 88 THR A C 1
ATOM 616 O O . THR A 1 88 ? 9.477 4.877 -4.366 1.00 93.25 88 THR A O 1
ATOM 619 N N . CYS A 1 89 ? 8.081 5.191 -6.096 1.00 90.69 89 CYS A N 1
ATOM 620 C CA . CYS A 1 89 ? 8.969 4.639 -7.107 1.00 90.69 89 CYS A CA 1
ATOM 621 C C . CYS A 1 89 ? 10.176 5.555 -7.327 1.00 90.69 89 CYS A C 1
ATOM 623 O O . CYS A 1 89 ? 10.016 6.749 -7.591 1.00 90.69 89 CYS A O 1
ATOM 625 N N . ALA A 1 90 ? 11.382 4.989 -7.236 1.00 86.50 90 ALA A N 1
ATOM 626 C CA . ALA A 1 90 ? 12.629 5.719 -7.460 1.00 86.50 90 ALA A CA 1
ATOM 627 C C . ALA A 1 90 ? 12.755 6.199 -8.916 1.00 86.50 90 ALA A C 1
ATOM 629 O O . ALA A 1 90 ? 13.183 7.323 -9.175 1.00 86.50 90 ALA A O 1
ATOM 630 N N . SER A 1 91 ? 12.313 5.373 -9.869 1.00 82.69 91 SER A N 1
ATOM 631 C CA . SER A 1 91 ? 12.273 5.709 -11.289 1.00 82.69 91 SER A CA 1
ATOM 632 C C . SER A 1 91 ? 10.936 5.310 -11.908 1.00 82.69 91 SER A C 1
ATOM 634 O O . SER A 1 91 ? 10.327 4.314 -11.528 1.00 82.69 91 SER A O 1
ATOM 636 N N . GLY A 1 92 ? 10.465 6.118 -12.859 1.00 80.38 92 GLY A N 1
ATOM 637 C CA . GLY A 1 92 ? 9.155 5.937 -13.486 1.00 80.38 92 GLY A CA 1
ATOM 638 C C . GLY A 1 92 ? 7.961 6.201 -12.558 1.00 80.38 92 GLY A C 1
ATOM 639 O O . GLY A 1 92 ? 8.103 6.445 -11.361 1.00 80.38 92 GLY A O 1
ATOM 640 N N . ASN A 1 93 ? 6.764 6.198 -13.147 1.00 85.81 93 ASN A N 1
ATOM 641 C CA . ASN A 1 93 ? 5.505 6.306 -12.410 1.00 85.81 93 ASN A CA 1
ATOM 642 C C . ASN A 1 93 ? 5.103 4.947 -11.824 1.00 85.81 93 ASN A C 1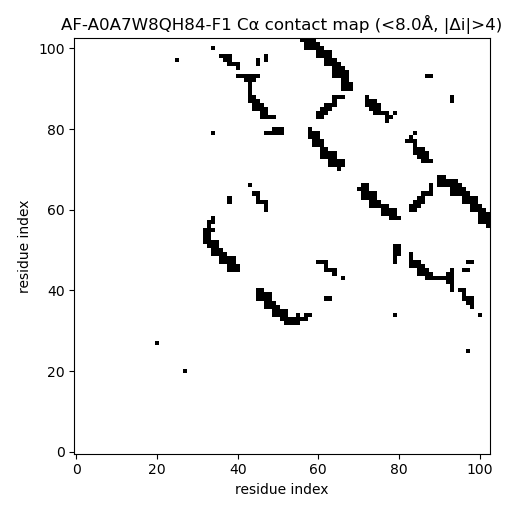
ATOM 644 O O . ASN A 1 93 ? 5.439 3.895 -12.377 1.00 85.81 93 ASN A O 1
ATOM 648 N N . ALA A 1 94 ? 4.345 4.980 -10.730 1.00 86.62 94 ALA A N 1
ATOM 649 C CA . ALA A 1 94 ? 3.651 3.801 -10.243 1.00 86.62 94 ALA A CA 1
ATOM 650 C C . ALA A 1 94 ? 2.518 3.474 -11.225 1.00 86.62 94 ALA A C 1
ATOM 652 O O . ALA A 1 94 ? 1.746 4.356 -11.602 1.00 86.62 94 ALA A O 1
ATOM 653 N N . HIS A 1 95 ? 2.445 2.222 -11.674 1.00 87.56 95 HIS A N 1
ATOM 654 C CA . HIS A 1 95 ? 1.388 1.767 -12.585 1.00 87.56 95 HIS A CA 1
ATOM 655 C C . HIS A 1 95 ? 0.284 1.001 -11.850 1.00 87.56 95 HIS A C 1
ATOM 657 O O . HIS A 1 95 ? -0.831 0.914 -12.351 1.00 87.56 95 HIS A O 1
ATOM 663 N N . ALA A 1 96 ? 0.583 0.480 -10.658 1.00 86.38 96 ALA A N 1
ATOM 664 C CA . ALA A 1 96 ? -0.394 -0.110 -9.757 1.00 86.38 96 ALA A CA 1
ATOM 665 C C . ALA A 1 96 ? -0.026 0.197 -8.300 1.00 86.38 96 ALA A C 1
ATOM 667 O O . ALA A 1 96 ? 1.140 0.437 -7.966 1.00 86.38 96 ALA A O 1
ATOM 668 N N . GLY A 1 97 ? -1.032 0.193 -7.432 1.00 86.69 97 GLY A N 1
ATOM 669 C CA . GLY A 1 97 ? -0.893 0.458 -6.010 1.00 86.69 97 GLY A CA 1
ATOM 670 C C . GLY A 1 97 ? -1.750 -0.507 -5.209 1.00 86.69 97 GLY A C 1
ATOM 671 O O . GLY A 1 97 ? -2.864 -0.816 -5.615 1.00 86.69 97 GLY A O 1
ATOM 672 N N . ASP A 1 98 ? -1.226 -0.959 -4.078 1.00 87.12 98 ASP A N 1
ATOM 673 C CA . ASP A 1 98 ? -1.900 -1.884 -3.169 1.00 87.12 98 ASP A CA 1
ATOM 674 C C . ASP A 1 98 ? -1.730 -1.420 -1.711 1.00 87.12 98 ASP A C 1
ATOM 676 O O . ASP A 1 98 ? -0.885 -0.563 -1.413 1.00 87.12 98 ASP A O 1
ATOM 680 N N . VAL A 1 99 ? -2.552 -1.937 -0.796 1.00 86.56 99 VAL A N 1
ATOM 681 C CA . VAL A 1 99 ? -2.449 -1.646 0.637 1.00 86.56 99 VAL A CA 1
ATOM 682 C C . VAL A 1 99 ? -2.454 -2.943 1.419 1.00 86.56 99 VAL A C 1
ATOM 684 O O . VAL A 1 99 ? -3.407 -3.713 1.374 1.00 86.56 99 VAL A O 1
ATOM 687 N N . GLN A 1 100 ? -1.423 -3.122 2.236 1.00 87.69 100 GLN A N 1
ATOM 688 C CA . GLN A 1 100 ? -1.360 -4.237 3.161 1.00 87.69 100 GLN A CA 1
ATOM 689 C C . GLN A 1 100 ? -1.791 -3.803 4.558 1.00 87.69 100 GLN A C 1
ATOM 691 O O . GLN A 1 100 ? -1.365 -2.753 5.048 1.00 87.69 100 GLN A O 1
ATOM 696 N N . LEU A 1 101 ? -2.592 -4.645 5.208 1.00 85.81 101 LEU A N 1
ATOM 697 C CA . LEU A 1 101 ? -3.083 -4.460 6.571 1.00 85.81 101 LEU A CA 1
ATOM 698 C C . LEU A 1 101 ? -2.335 -5.381 7.543 1.0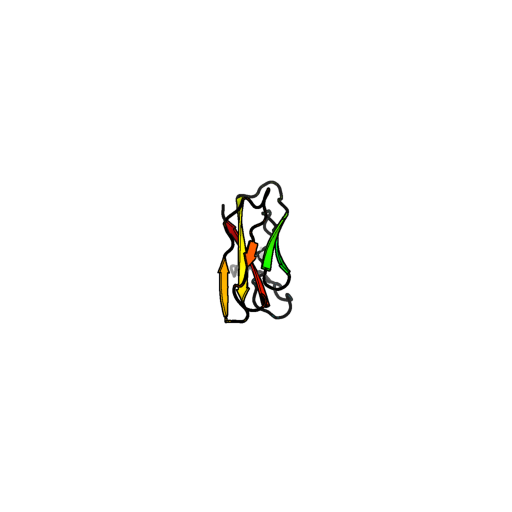0 85.81 101 LEU A C 1
ATOM 700 O O . LEU A 1 101 ? -1.967 -6.506 7.200 1.00 85.81 101 LEU A O 1
ATOM 704 N N . ARG A 1 102 ? -2.124 -4.910 8.772 1.00 84.56 102 ARG A N 1
ATOM 705 C CA . ARG A 1 102 ? -1.509 -5.658 9.873 1.00 84.56 102 ARG A CA 1
ATOM 706 C C . ARG A 1 102 ? -2.215 -5.341 11.191 1.00 84.56 102 ARG A C 1
ATOM 708 O O . ARG A 1 102 ? -2.629 -4.205 11.424 1.00 84.56 102 ARG A O 1
ATOM 715 N N . ARG A 1 103 ? -2.372 -6.372 12.019 1.00 83.06 103 ARG A N 1
ATOM 716 C CA . ARG A 1 103 ? -2.915 -6.279 13.379 1.00 83.06 103 ARG A CA 1
ATOM 717 C C . ARG A 1 103 ? -1.867 -5.719 14.329 1.00 83.06 103 ARG A C 1
ATOM 719 O O . ARG A 1 103 ? -0.704 -6.172 14.227 1.00 83.06 103 ARG A O 1
#

Mean predicted aligned error: 14.19 Å

Radius of gyration: 20.47 Å; Cα contacts (8 Å, |Δi|>4): 220; chains: 1; bounding box: 60×55×31 Å

Organism: NCBI:txid157465